Protein AF-A0ABD6XR19-F1 (afdb_monomer_lite)

Organism: Enterobacter agglomerans (NCBI:txid549)

Structure (mmCIF, N/CA/C/O backbone):
data_AF-A0ABD6XR19-F1
#
_entry.id   AF-A0ABD6XR19-F1
#
loop_
_atom_site.group_PDB
_atom_site.id
_atom_site.type_symbol
_atom_site.label_atom_id
_atom_site.label_alt_id
_atom_site.label_comp_id
_atom_site.label_asym_id
_atom_site.label_entity_id
_atom_site.label_seq_id
_atom_site.pdbx_PDB_ins_code
_atom_site.Cartn_x
_atom_site.Cartn_y
_atom_site.Cartn_z
_atom_site.occupancy
_atom_site.B_iso_or_equiv
_atom_site.auth_seq_id
_atom_site.auth_comp_id
_atom_site.auth_asym_id
_atom_site.auth_atom_id
_atom_site.pdbx_PDB_model_num
ATOM 1 N N . MET A 1 1 ? -11.964 12.995 29.531 1.00 40.75 1 MET A N 1
ATOM 2 C CA . MET A 1 1 ? -11.846 12.131 28.344 1.00 40.75 1 MET A CA 1
ATOM 3 C C . MET A 1 1 ? -11.067 12.947 27.327 1.00 40.75 1 MET A C 1
ATOM 5 O O . MET A 1 1 ? -11.531 14.016 26.955 1.00 40.75 1 MET A O 1
ATOM 9 N N . GLN A 1 2 ? -9.806 12.590 27.072 1.00 39.22 2 GLN A N 1
ATOM 10 C CA . GLN A 1 2 ? -8.982 13.268 26.066 1.00 39.22 2 GLN A CA 1
ATOM 11 C C . GLN A 1 2 ? -9.385 12.677 24.719 1.00 39.22 2 GLN A C 1
ATOM 13 O O . GLN A 1 2 ? -9.133 11.498 24.487 1.00 39.22 2 GLN A O 1
ATOM 18 N N . GLY A 1 3 ? -10.062 13.466 23.883 1.00 48.66 3 GLY A N 1
ATOM 19 C CA . GLY A 1 3 ? -10.405 13.041 22.530 1.00 48.66 3 GLY A CA 1
ATOM 20 C C . GLY A 1 3 ? -9.126 12.646 21.802 1.00 48.66 3 GLY A C 1
ATOM 21 O O . GLY A 1 3 ? -8.172 13.429 21.766 1.00 48.66 3 GLY A O 1
ATOM 22 N N . MET A 1 4 ? -9.079 11.420 21.278 1.00 54.91 4 MET A N 1
ATOM 23 C CA . MET A 1 4 ? -7.960 11.009 20.439 1.00 54.91 4 MET A CA 1
ATOM 24 C C . MET A 1 4 ? -7.913 11.957 19.242 1.00 54.91 4 MET A C 1
ATOM 26 O O . MET A 1 4 ? -8.922 12.179 18.571 1.00 54.91 4 MET A O 1
ATOM 30 N N . GLY A 1 5 ? -6.754 12.592 19.076 1.00 69.88 5 GLY A N 1
ATOM 31 C CA . GLY A 1 5 ? -6.567 13.732 18.190 1.00 69.88 5 GLY A CA 1
ATOM 32 C C . GLY A 1 5 ? -6.824 13.437 16.715 1.00 69.88 5 GLY A C 1
ATOM 33 O O . GLY A 1 5 ? -7.178 12.335 16.312 1.00 69.88 5 GLY A O 1
ATOM 34 N N . ASP A 1 6 ? -6.613 14.462 15.903 1.00 84.81 6 ASP A N 1
ATOM 35 C CA . ASP A 1 6 ? -6.764 14.417 14.453 1.00 84.81 6 ASP A CA 1
ATOM 36 C C . ASP A 1 6 ? -6.063 13.210 13.799 1.00 84.81 6 ASP A C 1
ATOM 38 O O . ASP A 1 6 ? -4.908 12.895 14.107 1.00 84.81 6 ASP A O 1
ATOM 42 N N . GLY A 1 7 ? -6.757 12.565 12.858 1.00 86.88 7 GLY A N 1
ATOM 43 C CA . GLY A 1 7 ? -6.276 11.406 12.111 1.00 86.88 7 GLY A CA 1
ATOM 44 C C . GLY A 1 7 ? -6.370 11.582 10.597 1.00 86.88 7 GLY A C 1
ATOM 45 O O . GLY A 1 7 ? -7.273 12.239 10.072 1.00 86.88 7 GLY A O 1
ATOM 46 N N . VAL A 1 8 ? -5.440 10.953 9.880 1.00 87.75 8 VAL A N 1
ATOM 47 C CA . VAL A 1 8 ? -5.412 10.899 8.413 1.00 87.75 8 VAL A CA 1
ATOM 48 C C . VAL A 1 8 ? -5.846 9.510 7.965 1.00 87.75 8 VAL A C 1
ATOM 50 O O . VAL A 1 8 ? -5.318 8.509 8.440 1.00 87.75 8 VAL A O 1
ATOM 53 N N . VAL A 1 9 ? -6.803 9.423 7.040 1.00 87.25 9 VAL A N 1
ATOM 54 C CA . VAL A 1 9 ? -7.227 8.124 6.489 1.00 87.25 9 VAL A CA 1
ATOM 55 C C . VAL A 1 9 ? -6.123 7.574 5.598 1.00 87.25 9 VAL A C 1
ATOM 57 O O . VAL A 1 9 ? -5.775 8.217 4.605 1.00 87.25 9 VAL A O 1
ATOM 60 N N . ILE A 1 10 ? -5.631 6.381 5.922 1.00 85.19 10 ILE A N 1
ATOM 61 C CA . ILE A 1 10 ? -4.590 5.690 5.160 1.00 85.19 10 ILE A CA 1
ATOM 62 C C . ILE A 1 10 ? -5.078 4.441 4.438 1.00 85.19 10 ILE A C 1
ATOM 64 O O . ILE A 1 10 ? -4.443 4.015 3.493 1.00 85.19 10 ILE A O 1
ATOM 68 N N . HIS A 1 11 ? -6.217 3.862 4.788 1.00 84.12 11 HIS A N 1
ATOM 69 C CA . HIS A 1 11 ? -6.773 2.752 4.013 1.00 84.12 11 HIS A CA 1
ATOM 70 C C . HIS A 1 11 ? -8.288 2.737 4.156 1.00 84.12 11 HIS A C 1
ATOM 72 O O . HIS A 1 11 ? -8.811 3.146 5.193 1.00 84.12 11 HIS A O 1
ATOM 78 N N . VAL A 1 12 ? -8.998 2.297 3.119 1.00 84.25 12 VAL A N 1
ATOM 79 C CA . VAL A 1 12 ? -10.457 2.158 3.147 1.00 84.25 12 VAL A CA 1
ATOM 80 C C . VAL A 1 12 ? -10.861 0.905 2.387 1.00 84.25 12 VAL A C 1
ATOM 82 O O . VAL A 1 12 ? -10.709 0.843 1.168 1.00 84.25 12 VAL A O 1
ATOM 85 N N . ARG A 1 13 ? -11.499 -0.025 3.094 1.00 82.06 13 ARG A N 1
ATOM 86 C CA . ARG A 1 13 ? -12.303 -1.095 2.514 1.00 82.06 13 ARG A CA 1
ATOM 87 C C . ARG A 1 13 ? -13.759 -0.638 2.530 1.00 82.06 13 ARG A C 1
ATOM 89 O O . ARG A 1 13 ? -14.403 -0.574 3.578 1.00 82.06 13 ARG A O 1
ATOM 96 N N . LYS A 1 14 ? -14.271 -0.212 1.372 1.00 78.50 14 LYS A N 1
ATOM 97 C CA . LYS A 1 14 ? -15.590 0.437 1.270 1.00 78.50 14 LYS A CA 1
ATOM 98 C C . LYS A 1 14 ? -16.694 -0.472 1.822 1.00 78.50 14 LYS A C 1
ATOM 100 O O . LYS A 1 14 ? -16.865 -1.586 1.345 1.00 78.50 14 LYS A O 1
ATOM 105 N N . GLY A 1 15 ? -17.468 0.051 2.774 1.00 78.38 15 GLY A N 1
ATOM 106 C CA . GLY A 1 15 ? -18.556 -0.689 3.421 1.00 78.38 15 GLY A CA 1
ATOM 107 C C . GLY A 1 15 ? -18.100 -1.654 4.518 1.00 78.38 15 GLY A C 1
ATOM 108 O O . GLY A 1 15 ? -18.933 -2.377 5.047 1.00 78.38 15 GLY A O 1
ATOM 109 N N . ASP A 1 16 ? -16.811 -1.663 4.870 1.00 84.06 16 ASP A N 1
ATOM 110 C CA . ASP A 1 16 ? -16.256 -2.599 5.844 1.00 84.06 16 ASP A CA 1
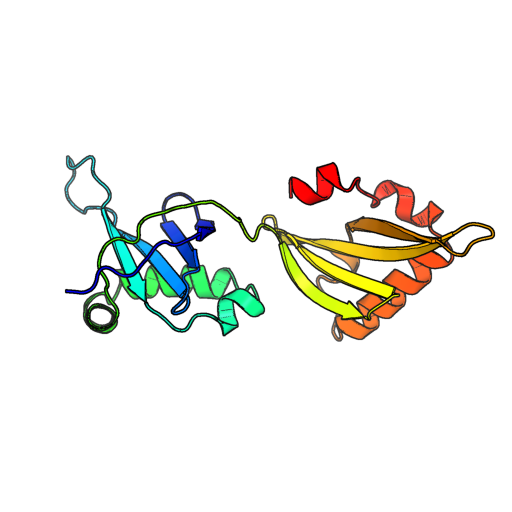ATOM 111 C C . ASP A 1 16 ? -15.465 -1.859 6.935 1.00 84.06 16 ASP A C 1
ATOM 113 O O . ASP A 1 16 ? -15.965 -1.697 8.047 1.00 84.06 16 ASP A O 1
ATOM 117 N N . TYR A 1 17 ? -14.280 -1.331 6.626 1.00 91.25 17 TYR A N 1
ATOM 118 C CA . TYR A 1 17 ? -13.474 -0.579 7.589 1.00 91.25 17 TYR A CA 1
ATOM 119 C C . TYR A 1 17 ? -12.613 0.503 6.935 1.00 91.25 17 TYR A C 1
ATOM 121 O O . TYR A 1 17 ? -12.416 0.549 5.719 1.00 91.25 17 TYR A O 1
ATOM 129 N N . ALA A 1 18 ? -12.076 1.390 7.766 1.00 90.25 18 ALA A N 1
ATOM 130 C CA . ALA A 1 18 ? -11.047 2.344 7.382 1.00 90.25 18 ALA A CA 1
ATOM 131 C C . ALA A 1 18 ? -9.910 2.342 8.402 1.00 90.25 18 ALA A C 1
ATOM 133 O O . ALA A 1 18 ? -10.158 2.212 9.598 1.00 90.25 18 ALA A O 1
ATOM 134 N N . ILE A 1 19 ? -8.678 2.533 7.939 1.00 91.56 19 ILE A N 1
ATOM 135 C CA . ILE A 1 19 ? -7.517 2.727 8.806 1.00 91.56 19 ILE A CA 1
ATOM 136 C C . ILE A 1 19 ? -7.165 4.206 8.851 1.00 91.56 19 ILE A C 1
ATOM 138 O O . ILE A 1 19 ? -7.072 4.879 7.820 1.00 91.56 19 ILE A O 1
ATOM 142 N N . LEU A 1 20 ? -6.961 4.694 10.065 1.00 91.81 20 LEU A N 1
ATOM 143 C CA . LEU A 1 20 ? -6.591 6.057 10.396 1.00 91.81 20 LEU A CA 1
ATOM 144 C C . LEU A 1 20 ? -5.219 6.038 11.057 1.00 91.81 20 LEU A C 1
ATOM 146 O O . LEU A 1 20 ? -4.982 5.290 12.003 1.00 91.81 20 LEU A O 1
ATOM 150 N N . GLU A 1 21 ? -4.328 6.885 10.577 1.00 89.12 21 GLU A N 1
ATOM 151 C CA . GLU A 1 21 ? -3.053 7.155 11.223 1.00 89.12 21 GLU A CA 1
ATOM 152 C C . GLU A 1 21 ? -3.184 8.413 12.077 1.00 89.12 21 GLU A C 1
ATOM 154 O O . GLU A 1 21 ? -3.643 9.459 11.610 1.00 89.12 21 GLU A O 1
ATOM 159 N N . THR A 1 22 ? -2.782 8.304 13.337 1.00 89.75 22 THR A N 1
ATOM 160 C CA . THR A 1 22 ? -2.754 9.401 14.305 1.00 89.75 22 THR A CA 1
ATOM 161 C C . THR A 1 22 ? -1.344 9.558 14.864 1.00 89.75 22 THR A C 1
ATOM 163 O O . THR A 1 22 ? -0.486 8.694 14.690 1.00 89.75 22 THR A O 1
ATOM 166 N N . LYS A 1 23 ? -1.102 10.636 15.616 1.00 85.88 23 LYS A N 1
ATOM 167 C CA . LYS A 1 23 ? 0.178 10.837 16.320 1.00 85.88 23 LYS A CA 1
ATOM 168 C C . LYS A 1 23 ? 0.484 9.747 17.352 1.00 85.88 23 LYS A C 1
ATOM 170 O O . LYS A 1 23 ? 1.639 9.571 17.715 1.00 85.88 23 LYS A O 1
ATOM 175 N N . GLU A 1 24 ? -0.537 9.042 17.835 1.00 86.00 24 GLU A N 1
ATOM 176 C CA . GLU A 1 24 ? -0.405 8.027 18.882 1.00 86.00 24 GLU A CA 1
ATOM 177 C C . GLU A 1 24 ? -0.453 6.587 18.352 1.00 86.00 24 GLU A C 1
ATOM 179 O O . GLU A 1 24 ? -0.541 5.648 19.147 1.00 86.00 24 GLU A O 1
ATOM 184 N N . GLY A 1 25 ? -0.446 6.411 17.028 1.00 88.81 25 GLY A N 1
ATOM 185 C CA . GLY A 1 25 ? -0.533 5.113 16.365 1.00 88.81 25 GLY A CA 1
ATOM 186 C C . GLY A 1 25 ? -1.737 4.998 15.436 1.00 88.81 25 GLY A C 1
ATOM 187 O O . GLY A 1 25 ? -2.282 5.998 14.960 1.00 88.81 25 GLY A O 1
ATOM 188 N N . TYR A 1 26 ? -2.142 3.759 15.173 1.00 91.62 26 TYR A N 1
ATOM 189 C CA . TYR A 1 26 ? -3.174 3.440 14.195 1.00 91.62 26 TYR A CA 1
ATOM 190 C C . TYR A 1 26 ? -4.520 3.150 14.850 1.00 91.62 26 TYR A C 1
ATOM 192 O O . TYR A 1 26 ? -4.607 2.611 15.956 1.00 91.62 26 TYR A O 1
ATOM 200 N N . ILE A 1 27 ? -5.578 3.518 14.138 1.00 94.00 27 ILE A N 1
ATOM 201 C CA . ILE A 1 27 ? -6.957 3.266 14.530 1.00 94.00 27 ILE A CA 1
ATOM 202 C C . ILE A 1 27 ? -7.662 2.572 13.373 1.00 94.00 27 ILE A C 1
ATOM 204 O O . ILE A 1 27 ? -7.637 3.063 12.244 1.00 94.00 27 ILE A O 1
ATOM 208 N N . ILE A 1 28 ? -8.318 1.451 13.660 1.00 94.25 28 ILE A N 1
ATOM 209 C CA . ILE A 1 28 ? -9.239 0.801 12.729 1.00 94.25 28 ILE A CA 1
ATOM 210 C C . ILE A 1 28 ? -10.667 1.242 13.055 1.00 94.25 28 ILE A C 1
ATOM 212 O O . ILE A 1 28 ? -11.141 1.125 14.182 1.00 94.25 28 ILE A O 1
ATOM 216 N N . SER A 1 29 ? -11.345 1.801 12.061 1.00 93.12 29 SER A N 1
ATOM 217 C CA . SER A 1 29 ? -12.752 2.184 12.102 1.00 93.12 29 SER A CA 1
ATOM 218 C C . SER A 1 29 ? -13.563 1.093 11.420 1.00 93.12 29 SER A C 1
ATOM 220 O O . SER A 1 29 ? -13.591 1.055 10.193 1.00 93.12 29 SER A O 1
ATOM 222 N N . VAL A 1 30 ? -14.229 0.2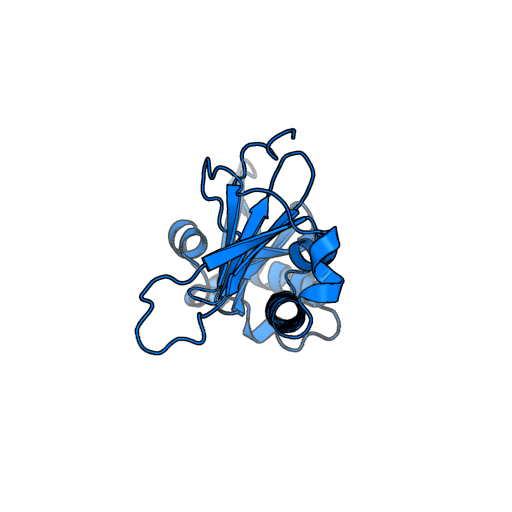31 12.184 1.00 93.38 30 VAL A N 1
ATOM 223 C CA . VAL A 1 30 ? -15.011 -0.903 11.668 1.00 93.38 30 VAL A CA 1
ATOM 224 C C . VAL A 1 30 ? -16.483 -0.523 11.571 1.00 93.38 30 VAL A C 1
ATOM 226 O O . VAL A 1 30 ? -17.072 -0.019 12.527 1.00 93.38 30 VAL A O 1
ATOM 229 N N . LEU A 1 31 ? -17.088 -0.771 10.413 1.00 90.25 31 LEU A N 1
ATOM 230 C CA . LEU A 1 31 ? -18.516 -0.614 10.183 1.00 90.25 31 LEU A CA 1
ATOM 231 C C . LEU A 1 31 ? -19.268 -1.808 10.772 1.00 90.25 31 LEU A C 1
ATOM 233 O O . LEU A 1 31 ? -19.038 -2.950 10.371 1.00 90.25 31 LEU A O 1
ATOM 237 N N . PHE A 1 32 ? -20.182 -1.548 11.702 1.00 86.00 32 PHE A N 1
ATOM 238 C CA . PHE A 1 32 ? -21.118 -2.544 12.207 1.00 86.00 32 PHE A CA 1
ATOM 239 C C . PHE A 1 32 ? -22.446 -2.378 11.474 1.00 86.00 32 PHE A C 1
ATOM 241 O O . PHE A 1 32 ? -23.137 -1.370 11.645 1.00 86.00 32 PHE A O 1
ATOM 248 N N . THR A 1 33 ? -22.800 -3.374 10.662 1.00 73.00 33 THR A N 1
ATOM 249 C CA . THR A 1 33 ? -24.106 -3.438 10.003 1.00 73.00 33 THR A CA 1
ATOM 250 C C . THR A 1 33 ? -25.180 -3.645 11.059 1.00 73.00 33 THR A C 1
ATOM 252 O O . THR A 1 33 ? -25.115 -4.597 11.844 1.00 73.00 33 THR A O 1
ATOM 255 N N . ASN A 1 34 ? -26.167 -2.758 11.104 1.00 64.00 34 ASN A N 1
ATOM 256 C CA . ASN A 1 34 ? -27.240 -2.878 12.077 1.00 64.00 34 ASN A CA 1
ATOM 257 C C . ASN A 1 34 ? -28.169 -4.055 11.715 1.00 64.00 34 ASN A C 1
ATOM 259 O O . ASN A 1 34 ? -28.614 -4.176 10.577 1.00 64.00 34 ASN A O 1
ATOM 263 N N . ALA A 1 35 ? -28.495 -4.913 12.685 1.00 54.38 35 ALA A N 1
ATOM 264 C CA . ALA A 1 35 ? -29.348 -6.089 12.478 1.00 54.38 35 ALA A CA 1
ATOM 265 C C . ALA A 1 35 ? -30.844 -5.749 12.282 1.00 54.38 35 ALA A C 1
ATOM 267 O O . ALA A 1 35 ? -31.645 -6.621 11.938 1.00 54.38 35 ALA A O 1
ATOM 268 N N . TYR A 1 36 ? -31.257 -4.497 12.507 1.00 53.91 36 TYR A N 1
ATOM 269 C CA . TYR A 1 36 ? -32.657 -4.087 12.389 1.00 53.91 36 TYR A CA 1
ATOM 270 C C . TYR A 1 36 ? -33.035 -3.716 10.950 1.00 53.91 36 TYR A C 1
ATOM 272 O O . TYR A 1 36 ? -32.524 -2.745 10.396 1.00 53.91 36 TYR A O 1
ATOM 280 N N . ARG A 1 37 ? -34.031 -4.432 10.402 1.00 47.06 37 ARG A N 1
ATOM 281 C CA . ARG A 1 37 ? -34.562 -4.326 9.022 1.00 47.06 37 ARG A CA 1
ATOM 282 C C . ARG A 1 37 ? -34.862 -2.908 8.495 1.00 47.06 37 ARG A C 1
ATOM 284 O O . ARG A 1 37 ? -34.939 -2.763 7.284 1.00 47.06 37 ARG A O 1
ATOM 291 N N . ASN A 1 38 ? -35.021 -1.895 9.356 1.00 45.62 38 ASN A N 1
ATOM 292 C CA . ASN A 1 38 ? -35.414 -0.524 8.982 1.00 45.62 38 ASN A CA 1
ATOM 293 C C . ASN A 1 38 ? -34.490 0.580 9.545 1.00 45.62 38 ASN A C 1
ATOM 295 O O . ASN A 1 38 ? -34.884 1.746 9.584 1.00 45.62 38 ASN A O 1
ATOM 299 N N . SER A 1 39 ? -33.286 0.255 10.025 1.00 46.97 39 SER A N 1
ATOM 300 C CA . SER A 1 39 ? -32.329 1.277 10.471 1.00 46.97 39 SER A CA 1
ATOM 301 C C . SER A 1 39 ? -31.331 1.581 9.353 1.00 46.97 39 SER A C 1
ATOM 303 O O . SER A 1 39 ? -30.462 0.772 9.058 1.00 46.97 39 SER A O 1
ATOM 305 N N . HIS A 1 40 ? -31.455 2.755 8.732 1.00 50.12 40 HIS A N 1
ATOM 306 C CA . HIS A 1 40 ? -30.592 3.223 7.636 1.00 50.12 40 HIS A CA 1
ATOM 307 C C . HIS A 1 40 ? -29.194 3.703 8.077 1.00 50.12 40 HIS A C 1
ATOM 309 O O . HIS A 1 40 ? -28.501 4.353 7.296 1.00 50.12 40 HIS A O 1
ATOM 315 N N . PHE A 1 41 ? -28.782 3.440 9.319 1.00 54.19 41 PHE A N 1
ATOM 316 C CA . PHE A 1 41 ? -27.551 3.999 9.872 1.00 54.19 41 PHE A CA 1
ATOM 317 C C . PHE A 1 41 ? -26.594 2.888 10.281 1.00 54.19 41 PHE A C 1
ATOM 319 O O . PHE A 1 41 ? -26.694 2.330 11.374 1.00 54.19 41 PHE A O 1
ATOM 326 N N . ASP A 1 42 ? -25.650 2.592 9.393 1.00 65.62 42 ASP A N 1
ATOM 327 C CA . ASP A 1 42 ? -24.453 1.853 9.765 1.00 65.62 42 ASP A CA 1
ATOM 328 C C . ASP A 1 42 ? -23.636 2.691 10.758 1.00 65.62 42 ASP A C 1
ATOM 330 O O . ASP A 1 42 ? -23.439 3.896 10.565 1.00 65.62 42 ASP A O 1
ATOM 334 N N . VAL A 1 43 ? -23.162 2.063 11.836 1.00 76.81 43 VAL A N 1
ATOM 335 C CA . VAL A 1 43 ? -22.372 2.749 12.865 1.00 76.81 43 VAL A CA 1
ATOM 336 C C . VAL A 1 43 ? -20.935 2.270 12.780 1.00 76.81 43 VAL A C 1
ATOM 338 O O . VAL A 1 43 ? -20.644 1.086 12.947 1.00 76.81 43 VAL A O 1
ATOM 341 N N . SER A 1 44 ? -20.023 3.203 12.524 1.00 85.56 44 SER A N 1
ATOM 342 C CA . SER A 1 44 ? -18.592 2.937 12.627 1.00 85.56 44 SER A CA 1
ATOM 343 C C . SER A 1 44 ? -18.132 3.063 14.072 1.00 85.56 44 SER A C 1
ATOM 345 O O . SER A 1 44 ? -18.405 4.071 14.727 1.00 85.56 44 SER A O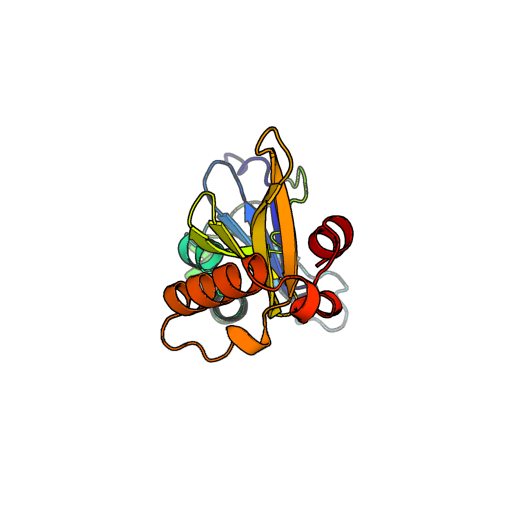 1
ATOM 347 N N . ARG A 1 45 ? -17.410 2.050 14.546 1.00 91.44 45 ARG A N 1
ATOM 348 C CA . ARG A 1 45 ? -16.725 2.041 15.843 1.00 91.44 45 ARG A CA 1
ATOM 349 C C . ARG A 1 45 ? -15.220 2.071 15.626 1.00 91.44 45 ARG A C 1
ATOM 351 O O . ARG A 1 45 ? -14.734 1.516 14.644 1.00 91.44 45 ARG A O 1
ATOM 358 N N . TYR A 1 46 ? -14.498 2.734 16.521 1.00 93.50 46 TYR A N 1
ATOM 359 C CA . TYR A 1 46 ? -13.080 3.050 16.357 1.00 93.50 46 TYR A CA 1
ATOM 360 C C . TYR A 1 46 ? -12.272 2.302 17.407 1.00 93.50 46 TYR A C 1
ATOM 362 O O . TYR A 1 46 ? -12.603 2.373 18.584 1.00 93.50 46 TYR A O 1
ATOM 370 N N . PHE A 1 47 ? -11.208 1.616 16.998 1.00 94.25 47 PHE A N 1
ATOM 371 C CA . PHE A 1 47 ? -10.374 0.816 17.894 1.00 94.25 47 PHE A CA 1
ATOM 372 C C . PHE A 1 47 ? -8.904 1.187 17.722 1.00 94.25 47 PHE A C 1
ATOM 374 O O . PHE A 1 47 ? -8.384 1.157 16.605 1.00 94.25 47 PHE A O 1
ATOM 381 N N . LYS A 1 48 ? -8.227 1.523 18.825 1.00 94.69 48 LYS A N 1
ATOM 382 C CA . LYS A 1 48 ? -6.779 1.756 18.853 1.00 94.69 48 LYS A CA 1
ATOM 383 C C . LYS A 1 48 ? -6.069 0.418 19.036 1.00 94.69 48 LYS A C 1
ATOM 385 O O . LYS A 1 48 ? -6.046 -0.132 20.135 1.00 94.69 48 LYS A O 1
ATOM 390 N N . LEU A 1 49 ? -5.486 -0.089 17.958 1.00 93.06 49 LEU A N 1
ATOM 391 C CA . LEU A 1 49 ? -4.784 -1.368 17.930 1.00 93.06 49 LEU A CA 1
ATOM 392 C C . LEU A 1 49 ? -3.375 -1.170 17.378 1.00 93.06 49 LEU A C 1
ATOM 394 O O . LEU A 1 49 ? -3.153 -0.336 16.498 1.00 93.06 49 LEU A O 1
ATOM 398 N N . ASP A 1 50 ? -2.424 -1.961 17.871 1.00 91.50 50 ASP A N 1
ATOM 399 C CA . ASP A 1 50 ? -1.111 -2.035 17.240 1.00 91.50 50 ASP A CA 1
ATOM 400 C C . ASP A 1 50 ? -1.191 -2.912 15.989 1.00 91.50 50 ASP A C 1
ATOM 402 O O . ASP A 1 50 ? -0.994 -4.123 16.023 1.00 91.50 50 ASP A O 1
ATOM 406 N N . ILE A 1 51 ? -1.537 -2.269 14.879 1.00 90.19 51 ILE A N 1
ATOM 407 C CA . ILE A 1 51 ? -1.577 -2.862 13.539 1.00 90.19 51 ILE A CA 1
ATOM 408 C C . ILE A 1 51 ? -0.422 -2.356 12.674 1.00 90.19 51 ILE A C 1
ATOM 410 O O . ILE A 1 51 ? -0.457 -2.480 11.454 1.00 90.19 51 ILE A O 1
ATOM 414 N N . SER A 1 52 ? 0.610 -1.768 13.289 1.00 84.88 52 SER A N 1
ATOM 415 C CA . SER A 1 52 ? 1.751 -1.194 12.569 1.00 84.88 52 SER A CA 1
ATOM 416 C C . SER A 1 52 ? 2.433 -2.227 11.667 1.00 84.88 52 SER A C 1
ATOM 418 O O . SER A 1 52 ? 2.722 -1.920 10.512 1.00 84.88 52 SER A O 1
ATOM 420 N N . GLY A 1 53 ? 2.594 -3.464 12.149 1.00 78.94 53 GLY A N 1
ATOM 421 C CA . GLY A 1 53 ? 3.121 -4.584 11.370 1.00 78.94 53 GLY A CA 1
ATOM 422 C C . GLY A 1 53 ? 2.248 -4.956 10.168 1.00 78.94 53 GLY A C 1
ATOM 423 O O . GLY A 1 53 ? 2.783 -5.170 9.084 1.00 78.94 53 GLY A O 1
ATOM 424 N N . LEU A 1 54 ? 0.917 -4.959 10.313 1.00 82.62 54 LEU A N 1
ATOM 425 C CA . LEU A 1 54 ? -0.021 -5.248 9.214 1.00 82.62 54 LEU A CA 1
ATOM 426 C C . LEU A 1 54 ? -0.002 -4.146 8.152 1.00 82.62 54 LEU A C 1
ATOM 428 O O . LEU A 1 54 ? -0.008 -4.415 6.957 1.00 82.62 54 LEU A O 1
ATOM 432 N N . ILE A 1 55 ? 0.096 -2.889 8.585 1.00 80.12 55 ILE A N 1
ATOM 433 C CA . ILE A 1 55 ? 0.193 -1.738 7.685 1.00 80.12 55 ILE A CA 1
ATOM 434 C C . ILE A 1 55 ? 1.538 -1.720 6.947 1.00 80.12 55 ILE A C 1
ATOM 436 O O . ILE A 1 55 ? 1.574 -1.430 5.755 1.00 80.12 55 ILE A O 1
ATOM 440 N N . GLN A 1 56 ? 2.642 -2.049 7.625 1.00 75.62 56 GLN A N 1
ATOM 441 C CA . GLN A 1 56 ? 3.985 -2.087 7.028 1.00 75.62 56 GLN A CA 1
ATOM 442 C C . GLN A 1 56 ? 4.221 -3.299 6.123 1.00 75.62 56 GLN A C 1
ATOM 444 O O . GLN A 1 56 ? 4.985 -3.189 5.169 1.00 75.62 56 GLN A O 1
ATOM 449 N N . SER A 1 57 ? 3.582 -4.435 6.411 1.00 69.31 57 SER A N 1
ATOM 450 C CA . SER A 1 57 ? 3.576 -5.620 5.539 1.00 69.31 57 SER A CA 1
ATOM 451 C C . SER A 1 57 ? 2.519 -5.543 4.435 1.00 69.31 57 SER A C 1
ATOM 453 O O . SER A 1 57 ? 2.572 -6.337 3.500 1.00 69.31 57 SER A O 1
ATOM 455 N N . GLY A 1 58 ? 1.575 -4.596 4.554 1.00 65.38 58 GLY A N 1
ATOM 456 C CA . GLY A 1 58 ? 0.357 -4.446 3.750 1.00 65.38 58 GLY A CA 1
ATOM 457 C C . GLY A 1 58 ? -0.361 -5.761 3.509 1.00 65.38 58 GLY A C 1
ATOM 458 O O . GLY A 1 58 ? -0.818 -6.056 2.403 1.00 65.38 58 GLY A O 1
ATOM 459 N N . ASP A 1 59 ? -0.449 -6.532 4.584 1.00 74.06 59 ASP A N 1
ATOM 460 C CA . ASP A 1 59 ? -1.298 -7.699 4.686 1.00 74.06 59 ASP A CA 1
ATOM 461 C C . ASP A 1 59 ? -2.752 -7.234 4.848 1.00 74.06 59 ASP A C 1
ATOM 463 O O . ASP A 1 59 ? -3.300 -7.113 5.948 1.00 74.06 59 ASP A O 1
ATOM 467 N N . PHE A 1 60 ? -3.355 -6.857 3.719 1.00 76.44 60 PHE A N 1
ATOM 468 C CA . PHE A 1 60 ? -4.742 -6.405 3.680 1.00 76.44 60 PHE A CA 1
ATOM 469 C C . PHE A 1 60 ? -5.728 -7.547 3.964 1.00 76.44 60 PHE A C 1
ATOM 471 O O . PHE A 1 60 ? -6.822 -7.272 4.446 1.00 76.44 60 PHE A O 1
ATOM 478 N N . GLU A 1 61 ? -5.342 -8.807 3.731 1.00 79.75 61 GLU A N 1
ATOM 479 C CA . GLU A 1 61 ? -6.159 -9.972 4.096 1.00 79.75 61 GLU A CA 1
ATOM 480 C C . GLU A 1 61 ? -6.254 -10.101 5.618 1.00 79.75 61 GLU A C 1
ATOM 482 O O . GLU A 1 61 ? -7.357 -10.198 6.150 1.00 79.75 61 GLU A O 1
ATOM 487 N N . ALA A 1 62 ? -5.140 -9.963 6.342 1.00 83.19 62 ALA A N 1
ATOM 488 C CA . ALA A 1 62 ? -5.158 -9.943 7.804 1.00 83.19 62 ALA A CA 1
ATOM 489 C C . ALA A 1 62 ? -5.942 -8.748 8.381 1.00 83.19 62 ALA A C 1
ATOM 491 O O . ALA A 1 62 ? -6.534 -8.851 9.455 1.00 83.19 62 ALA A O 1
ATOM 492 N N . LEU A 1 63 ? -5.977 -7.602 7.687 1.00 87.25 63 LEU A N 1
ATOM 493 C CA . LEU A 1 63 ? -6.831 -6.471 8.078 1.00 87.25 63 LEU A CA 1
ATOM 494 C C . LEU A 1 63 ? -8.321 -6.756 7.838 1.00 87.25 63 LEU A C 1
ATOM 496 O O . LEU A 1 63 ? -9.151 -6.350 8.657 1.00 87.25 63 LEU A O 1
ATOM 500 N N . ASP A 1 64 ? -8.656 -7.463 6.755 1.00 87.38 64 ASP A N 1
ATOM 501 C CA . ASP A 1 64 ? -10.012 -7.942 6.487 1.00 87.38 64 ASP A CA 1
ATOM 502 C C . ASP A 1 64 ? -10.438 -8.961 7.565 1.00 87.38 64 ASP A C 1
ATOM 504 O O . ASP A 1 64 ? -11.515 -8.827 8.145 1.00 87.38 64 ASP A O 1
ATOM 508 N N . GLU A 1 65 ? -9.581 -9.923 7.919 1.00 91.50 65 GLU A N 1
ATOM 509 C CA . GLU A 1 65 ? -9.835 -10.876 9.011 1.00 91.50 65 GLU A CA 1
ATOM 510 C C . GLU A 1 65 ? -10.010 -10.171 10.360 1.00 91.50 65 GLU A C 1
ATOM 512 O O . GLU A 1 65 ? -10.978 -10.436 11.077 1.00 91.50 65 GLU A O 1
ATOM 517 N N . LEU A 1 66 ? -9.143 -9.203 10.676 1.00 93.62 66 LEU A N 1
ATOM 518 C CA . LEU A 1 66 ? -9.236 -8.407 11.898 1.00 93.62 66 LEU A CA 1
ATOM 519 C C . LEU A 1 66 ? -10.569 -7.652 11.985 1.00 93.62 66 LEU A C 1
ATOM 521 O O . LEU A 1 66 ? -11.166 -7.579 13.062 1.00 93.62 66 LEU A O 1
ATOM 525 N N . SER A 1 67 ? -11.060 -7.091 10.876 1.00 93.12 67 SER A N 1
ATOM 526 C CA . SER A 1 67 ? -12.354 -6.400 10.871 1.00 93.12 67 SER A CA 1
ATOM 527 C C . SER A 1 67 ? -13.506 -7.366 11.171 1.00 93.12 67 SER A C 1
ATOM 529 O O . SER A 1 67 ? -14.418 -7.020 11.930 1.00 93.12 67 SER A O 1
ATOM 531 N N . GLN A 1 68 ? -13.451 -8.593 10.641 1.00 92.38 68 GLN A N 1
ATOM 532 C CA . GLN A 1 68 ? -14.441 -9.634 10.920 1.00 92.38 68 GLN A CA 1
ATOM 533 C C . GLN A 1 68 ? -14.353 -10.140 12.360 1.00 92.38 68 GLN A C 1
ATOM 535 O O . GLN A 1 68 ? -15.388 -10.325 13.003 1.00 92.38 68 GLN A O 1
ATOM 540 N N . ASP A 1 69 ? -13.149 -10.300 12.900 1.00 94.12 69 ASP A N 1
ATOM 541 C CA . ASP A 1 69 ? -12.937 -10.701 14.290 1.00 94.12 69 ASP A CA 1
ATOM 542 C C . ASP A 1 69 ? -13.484 -9.667 15.270 1.00 94.12 69 ASP A C 1
ATOM 544 O O . ASP A 1 69 ? -14.196 -10.029 16.209 1.00 94.12 69 ASP A O 1
ATOM 548 N N . ILE A 1 70 ? -13.257 -8.377 15.006 1.00 93.69 70 ILE A N 1
ATOM 549 C CA . ILE A 1 70 ? -13.827 -7.279 15.796 1.00 93.69 70 ILE A CA 1
ATOM 550 C C . ILE A 1 70 ? -15.361 -7.321 15.780 1.00 93.69 70 ILE A C 1
ATOM 552 O O . ILE A 1 70 ? -15.997 -7.048 16.799 1.00 93.69 70 ILE A O 1
ATOM 556 N N . ARG A 1 71 ? -15.984 -7.669 14.646 1.00 90.12 71 ARG A N 1
ATOM 557 C CA . ARG A 1 71 ? -17.447 -7.824 14.573 1.00 90.12 71 ARG A CA 1
ATOM 558 C C . ARG A 1 71 ? -17.940 -9.046 15.330 1.00 90.12 71 ARG A C 1
ATOM 560 O O . ARG A 1 71 ? -18.953 -8.963 16.022 1.00 90.12 71 ARG A O 1
ATOM 567 N N . ARG A 1 72 ? -17.256 -10.177 15.157 1.00 91.19 72 ARG A N 1
ATOM 568 C CA . ARG A 1 72 ? -17.644 -11.475 15.712 1.00 91.19 72 ARG A CA 1
ATOM 569 C C . ARG A 1 72 ? -17.500 -11.506 17.229 1.00 91.19 72 ARG A C 1
ATOM 571 O O . ARG A 1 72 ? -18.380 -12.038 17.898 1.00 91.19 72 ARG A O 1
ATOM 578 N N . ASP A 1 73 ? -16.422 -10.932 17.755 1.00 91.38 73 ASP A N 1
ATOM 579 C CA . ASP A 1 73 ? -16.099 -10.928 19.182 1.00 91.38 73 ASP A CA 1
ATOM 580 C C . ASP A 1 73 ? -15.839 -9.513 19.715 1.00 91.38 73 ASP A C 1
ATOM 582 O O . ASP A 1 73 ? -14.823 -9.208 20.338 1.00 91.38 73 ASP A O 1
ATOM 586 N N . TYR A 1 74 ? -16.798 -8.617 19.484 1.00 89.31 74 TYR A N 1
ATOM 587 C CA . TYR A 1 74 ? -16.716 -7.222 19.921 1.00 89.31 74 TYR A CA 1
ATOM 588 C C . TYR A 1 74 ? -16.370 -7.060 21.416 1.00 89.31 74 TYR A C 1
ATOM 590 O O . TYR A 1 74 ? -15.653 -6.128 21.786 1.00 89.31 74 TYR A O 1
ATOM 598 N N . ALA A 1 75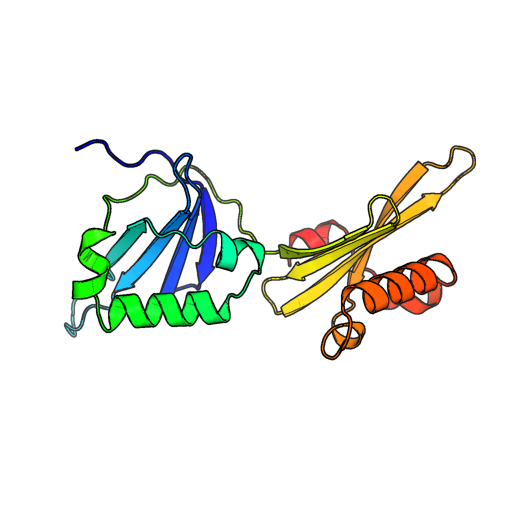 ? -16.836 -7.970 22.279 1.00 90.62 75 ALA A N 1
ATOM 599 C CA . ALA A 1 75 ? -16.592 -7.906 23.720 1.00 90.62 75 ALA A CA 1
ATOM 600 C C . ALA A 1 75 ? -15.091 -7.936 24.061 1.00 90.62 75 ALA A C 1
ATOM 602 O O . ALA A 1 75 ? -14.635 -7.152 24.897 1.00 90.62 75 ALA A O 1
ATOM 603 N N . SER A 1 76 ? -14.309 -8.766 23.368 1.00 92.00 76 SER A N 1
ATOM 604 C CA . SER A 1 76 ? -12.853 -8.848 23.549 1.00 92.00 76 SER A CA 1
ATOM 605 C C . SER A 1 76 ? -12.117 -7.589 23.080 1.00 92.00 76 SER A C 1
ATOM 607 O O . SER A 1 76 ? -11.049 -7.258 23.606 1.00 92.00 76 SER A O 1
ATOM 609 N N . PHE A 1 77 ? -12.696 -6.852 22.126 1.00 92.00 77 PHE A N 1
ATOM 610 C CA . PHE A 1 77 ? -12.100 -5.641 21.561 1.00 92.00 77 PHE A CA 1
ATOM 611 C C . PHE A 1 77 ? -12.558 -4.342 22.229 1.00 92.00 77 PHE A C 1
ATOM 613 O O . PHE A 1 77 ? -11.930 -3.304 22.024 1.00 92.00 77 PHE A O 1
ATOM 620 N N . GLN A 1 78 ? -13.587 -4.382 23.077 1.00 90.19 78 GLN A N 1
ATOM 621 C CA . GLN A 1 78 ? -14.162 -3.193 23.715 1.00 90.19 78 GLN A CA 1
ATOM 622 C C . GLN A 1 78 ? -13.130 -2.374 24.510 1.00 90.19 78 GLN A C 1
ATOM 624 O O . GLN A 1 78 ? -13.198 -1.150 24.538 1.00 90.19 78 GLN A O 1
ATOM 629 N N . ARG A 1 79 ? -12.124 -3.028 25.107 1.00 92.69 79 ARG A N 1
ATOM 630 C CA . ARG A 1 79 ? -11.035 -2.345 25.835 1.00 92.69 79 ARG A CA 1
ATOM 631 C C . ARG A 1 79 ? -10.132 -1.475 24.952 1.00 92.69 79 ARG A C 1
ATOM 633 O O . ARG A 1 79 ? -9.390 -0.654 25.480 1.00 92.69 79 ARG A O 1
ATOM 640 N N . TYR A 1 80 ? -10.158 -1.696 23.641 1.00 92.62 80 TYR A N 1
ATOM 641 C CA . TYR A 1 80 ? -9.407 -0.930 22.646 1.00 92.62 80 TYR A CA 1
ATOM 642 C C . TYR A 1 80 ? -10.274 0.117 21.946 1.00 92.62 80 TYR A C 1
ATOM 644 O O . TYR A 1 80 ? -9.753 0.893 21.144 1.00 92.62 80 TYR A O 1
ATOM 652 N N . GLU A 1 81 ? -11.585 0.123 22.205 1.00 92.56 81 GLU A N 1
ATOM 653 C CA . GLU A 1 81 ? -12.498 1.089 21.610 1.00 92.56 81 GLU A CA 1
ATOM 654 C C . GLU A 1 81 ? -12.146 2.503 22.080 1.00 92.56 81 GLU A C 1
ATOM 656 O O . GLU A 1 81 ? -11.795 2.741 23.238 1.00 92.56 81 GLU A O 1
ATOM 661 N N . THR A 1 82 ? -12.227 3.448 21.156 1.00 89.69 82 THR A N 1
ATOM 662 C CA . THR A 1 82 ? -11.954 4.856 21.395 1.00 89.69 82 THR A CA 1
ATOM 663 C C . THR A 1 82 ? -13.070 5.731 20.842 1.00 89.69 82 THR A C 1
ATOM 665 O O . THR A 1 82 ? -13.915 5.298 20.054 1.00 89.69 82 THR A O 1
ATOM 668 N N . GLU A 1 83 ? -13.074 6.988 21.274 1.00 88.25 83 GLU A N 1
ATOM 669 C CA . GLU A 1 83 ? -13.938 8.010 20.712 1.00 88.25 83 GLU A CA 1
ATOM 670 C C . GLU A 1 83 ? -13.663 8.205 19.218 1.00 88.25 83 GLU A C 1
ATOM 672 O O . GLU A 1 83 ? -12.584 7.922 18.688 1.00 88.25 83 GLU A O 1
ATOM 677 N N . LYS A 1 84 ? -14.674 8.723 18.523 1.00 86.19 84 LYS A N 1
ATOM 678 C CA . LYS A 1 84 ? -14.571 9.029 17.103 1.00 86.19 84 LYS A CA 1
ATOM 679 C C . LYS A 1 84 ? -13.409 9.989 16.846 1.00 86.19 84 LYS A C 1
ATOM 681 O O . LYS A 1 84 ? -13.379 11.104 17.357 1.00 86.19 84 LYS A O 1
ATOM 686 N N . VAL A 1 85 ? -12.515 9.565 15.965 1.00 85.81 85 VAL A N 1
ATOM 687 C CA . VAL A 1 85 ? -11.368 10.354 15.514 1.00 85.81 85 VAL A CA 1
ATOM 688 C C . VAL A 1 85 ? -11.827 11.411 14.516 1.00 85.81 85 VAL A C 1
ATOM 690 O O . VAL A 1 85 ? -12.578 11.111 13.580 1.00 85.81 85 VAL A O 1
ATOM 693 N N . ASN A 1 86 ? -11.350 12.643 14.685 1.00 86.44 86 ASN A N 1
ATOM 694 C CA . ASN A 1 86 ? -11.579 13.698 13.708 1.00 86.44 86 ASN A CA 1
ATOM 695 C C . ASN A 1 86 ? -10.689 13.481 12.476 1.00 86.44 86 ASN A C 1
ATOM 697 O O . ASN A 1 86 ? -9.470 13.378 12.592 1.00 86.44 86 ASN A O 1
ATOM 701 N N . VAL A 1 87 ? -11.290 13.402 11.289 1.00 86.75 87 VAL A N 1
ATOM 702 C CA . VAL A 1 87 ? -10.547 13.155 10.047 1.00 86.75 87 VAL A CA 1
ATOM 703 C C . VAL A 1 87 ? -10.097 14.482 9.452 1.00 86.75 87 VAL A C 1
ATOM 705 O O . VAL A 1 87 ? -10.922 15.246 8.957 1.00 86.75 87 VAL A O 1
ATOM 708 N N . THR A 1 88 ? -8.791 14.739 9.452 1.00 85.81 88 THR A N 1
ATOM 709 C CA . THR A 1 88 ? -8.210 15.991 8.929 1.00 85.81 88 THR A CA 1
ATOM 710 C C . THR A 1 88 ? -7.693 15.883 7.504 1.00 85.81 88 THR A C 1
ATOM 712 O O . THR A 1 88 ? -7.448 16.897 6.854 1.00 85.81 88 THR A O 1
ATOM 715 N N . GLY A 1 89 ? -7.560 14.666 6.981 1.00 79.00 89 GLY A N 1
ATOM 716 C CA . GLY A 1 89 ? -7.115 14.442 5.615 1.00 79.00 89 GLY A CA 1
ATOM 717 C C . GLY A 1 89 ? -7.230 12.990 5.180 1.00 79.00 89 GLY A C 1
ATOM 718 O O . GLY A 1 89 ? -7.581 12.098 5.956 1.00 79.00 89 GLY A O 1
ATOM 719 N N . ARG A 1 90 ? -6.915 12.749 3.907 1.00 76.56 90 ARG A N 1
ATOM 720 C CA . ARG A 1 90 ? -6.786 11.406 3.340 1.00 76.56 90 ARG A CA 1
ATOM 721 C C . ARG A 1 90 ? -5.426 11.278 2.667 1.00 76.56 90 ARG A C 1
ATOM 723 O O . ARG A 1 90 ? -5.105 12.056 1.776 1.00 76.56 90 ARG A O 1
ATOM 730 N N . ARG A 1 91 ? -4.661 10.279 3.089 1.00 74.44 91 ARG A N 1
ATOM 731 C CA . ARG A 1 91 ? -3.416 9.816 2.478 1.00 74.44 91 ARG A CA 1
ATOM 732 C C . ARG A 1 91 ? -3.551 8.316 2.283 1.00 74.44 91 ARG A C 1
ATOM 734 O O . ARG A 1 91 ? -2.924 7.542 2.994 1.00 74.44 91 ARG A O 1
ATOM 741 N N . LEU A 1 92 ? -4.441 7.921 1.376 1.00 66.00 92 LEU A N 1
ATOM 742 C CA . LEU A 1 92 ? -4.676 6.512 1.088 1.00 66.00 92 LEU A CA 1
ATOM 743 C C . LEU A 1 92 ? -3.334 5.865 0.711 1.00 66.00 92 LEU A C 1
ATOM 745 O O . LEU A 1 92 ? -2.711 6.252 -0.274 1.00 66.00 92 LEU A O 1
ATOM 749 N N . MET A 1 93 ? -2.892 4.898 1.511 1.00 59.88 93 MET A N 1
ATOM 750 C CA . MET A 1 93 ? -1.939 3.862 1.149 1.00 59.88 93 MET A CA 1
ATOM 751 C C . MET A 1 93 ? -2.591 3.013 0.064 1.00 59.88 93 MET A C 1
ATOM 753 O O . MET A 1 93 ? -2.994 1.876 0.282 1.00 59.88 93 MET A O 1
ATOM 757 N N . SER A 1 94 ? -2.720 3.589 -1.127 1.00 61.53 94 SER A N 1
ATOM 758 C CA . SER A 1 94 ? -3.009 2.810 -2.322 1.00 61.53 94 SER A CA 1
ATOM 759 C C . SER A 1 94 ? -1.782 2.012 -2.757 1.00 61.53 94 SER A C 1
ATOM 761 O O . SER A 1 94 ? -1.875 1.248 -3.703 1.00 61.53 94 SER A O 1
ATOM 763 N N . LYS A 1 95 ? -0.629 2.185 -2.083 1.00 75.94 95 LYS A N 1
ATOM 764 C CA . LYS A 1 95 ? 0.657 1.588 -2.441 1.00 75.94 95 LYS A CA 1
ATOM 765 C C . LYS A 1 95 ? 1.463 1.241 -1.195 1.00 75.94 95 LYS A C 1
ATOM 767 O O . LYS A 1 95 ? 1.974 2.121 -0.501 1.00 75.94 95 LYS A O 1
ATOM 772 N N . LEU A 1 96 ? 1.603 -0.044 -0.928 1.00 79.75 96 LEU A N 1
ATOM 773 C CA . LEU A 1 96 ? 2.505 -0.583 0.073 1.00 79.75 96 LEU A CA 1
ATOM 774 C C . LEU A 1 96 ? 3.907 -0.719 -0.521 1.00 79.75 96 LEU A C 1
ATOM 776 O O . LEU A 1 96 ? 4.046 -1.269 -1.604 1.00 79.75 96 LEU A O 1
ATOM 780 N N . LYS A 1 97 ? 4.957 -0.304 0.188 1.00 86.56 97 LYS A N 1
ATOM 781 C CA . LYS A 1 97 ? 6.339 -0.582 -0.230 1.00 86.56 97 LYS A CA 1
ATOM 782 C C . LYS A 1 97 ? 6.780 -1.963 0.262 1.00 86.56 97 LYS A C 1
ATOM 784 O O . LYS A 1 97 ? 6.836 -2.175 1.464 1.00 86.56 97 LYS A O 1
ATOM 789 N N . LEU A 1 98 ? 7.148 -2.853 -0.658 1.00 83.25 98 LEU A N 1
ATOM 790 C CA . LEU A 1 98 ? 7.520 -4.241 -0.354 1.00 83.25 98 LEU A CA 1
ATOM 791 C C . LEU A 1 98 ? 9.032 -4.474 -0.269 1.00 83.25 98 LEU A C 1
ATOM 793 O O . LEU A 1 98 ? 9.503 -5.229 0.572 1.00 83.25 98 LEU A O 1
ATOM 797 N N . ALA A 1 99 ? 9.804 -3.831 -1.142 1.00 88.50 99 ALA A N 1
ATOM 798 C CA . ALA A 1 99 ? 11.253 -3.987 -1.197 1.00 88.50 99 ALA A CA 1
ATOM 799 C C . ALA A 1 99 ? 11.895 -2.702 -1.715 1.00 88.50 99 ALA A C 1
ATOM 801 O O . ALA A 1 99 ? 11.293 -1.966 -2.501 1.00 88.50 99 ALA A O 1
ATOM 802 N N . MET A 1 100 ? 13.125 -2.416 -1.295 1.00 91.62 100 MET A N 1
ATOM 803 C CA . MET A 1 100 ? 13.878 -1.306 -1.866 1.00 91.62 100 MET A CA 1
ATOM 804 C C . MET A 1 100 ? 15.372 -1.564 -1.845 1.00 91.62 100 MET A C 1
ATOM 806 O O . MET A 1 100 ? 15.910 -2.071 -0.863 1.00 91.62 100 MET A O 1
ATOM 810 N N . LYS A 1 101 ? 16.038 -1.092 -2.891 1.00 90.38 101 LYS A N 1
ATOM 811 C CA . LYS A 1 101 ? 17.479 -0.915 -2.923 1.00 90.38 101 LYS A CA 1
ATOM 812 C C . LYS A 1 101 ? 17.744 0.535 -3.322 1.00 90.38 101 LYS A C 1
ATOM 814 O O . LYS A 1 101 ? 17.397 0.912 -4.444 1.00 90.38 101 LYS A O 1
ATOM 819 N N . PRO A 1 102 ? 18.264 1.375 -2.407 1.00 86.12 102 PRO A N 1
ATOM 820 C CA . PRO A 1 102 ? 18.515 2.781 -2.699 1.00 86.12 102 PRO A CA 1
ATOM 821 C C . PRO A 1 102 ? 19.309 2.940 -3.994 1.00 86.12 102 PRO A C 1
ATOM 823 O O . PRO A 1 102 ? 20.222 2.156 -4.242 1.00 86.12 102 PRO A O 1
ATOM 826 N N . TRP A 1 103 ? 18.949 3.943 -4.797 1.00 85.25 103 TRP A N 1
ATOM 827 C CA . TRP A 1 103 ? 19.576 4.251 -6.095 1.00 85.25 103 TRP A CA 1
ATOM 828 C C . TRP A 1 103 ? 19.364 3.214 -7.208 1.00 85.25 103 TRP A C 1
ATOM 830 O O . TRP A 1 103 ? 19.725 3.486 -8.344 1.00 85.25 103 TRP A O 1
ATOM 840 N N . ASP A 1 104 ? 18.723 2.080 -6.912 1.00 90.81 104 ASP A N 1
ATOM 841 C CA . ASP A 1 104 ? 18.399 1.043 -7.894 1.00 90.81 104 ASP A CA 1
ATOM 842 C C . ASP A 1 104 ? 16.881 0.948 -8.108 1.00 90.81 104 ASP A C 1
ATOM 844 O O . ASP A 1 104 ? 16.385 1.248 -9.195 1.00 90.81 104 ASP A O 1
ATOM 848 N N . PHE A 1 105 ? 16.120 0.541 -7.083 1.00 94.50 105 PHE A N 1
ATOM 849 C CA . PHE A 1 105 ? 14.677 0.334 -7.226 1.00 94.50 105 PHE A CA 1
ATOM 850 C C . PHE A 1 105 ? 13.871 0.460 -5.927 1.00 94.50 105 PHE A C 1
ATOM 852 O O . PHE A 1 105 ? 14.379 0.436 -4.803 1.00 94.50 105 PHE A O 1
ATOM 859 N N . THR A 1 106 ? 12.554 0.550 -6.083 1.00 93.88 106 THR A N 1
ATOM 860 C CA . THR A 1 106 ? 11.567 0.374 -5.015 1.00 93.88 106 THR A CA 1
ATOM 861 C C . THR A 1 106 ? 10.349 -0.370 -5.554 1.00 93.88 106 THR A C 1
ATOM 863 O O . THR A 1 106 ? 9.738 0.086 -6.514 1.00 93.88 106 THR A O 1
ATOM 866 N N . LEU A 1 107 ? 9.983 -1.489 -4.932 1.00 93.94 107 LEU A N 1
ATOM 867 C CA . LEU A 1 107 ? 8.784 -2.255 -5.260 1.00 93.94 107 LEU A CA 1
ATOM 868 C C . LEU A 1 107 ? 7.599 -1.765 -4.428 1.00 93.94 107 LEU A C 1
ATOM 870 O O . LEU A 1 107 ? 7.702 -1.648 -3.202 1.00 93.94 107 LEU A O 1
ATOM 874 N N . TYR A 1 108 ? 6.470 -1.556 -5.095 1.00 90.69 108 TYR A N 1
ATOM 875 C CA . TYR A 1 108 ? 5.185 -1.253 -4.486 1.00 90.69 108 TYR A CA 1
ATOM 876 C C . TYR A 1 108 ? 4.155 -2.340 -4.810 1.00 90.69 108 TYR A C 1
ATOM 878 O O . TYR A 1 108 ? 4.118 -2.812 -5.942 1.00 90.69 108 TYR A O 1
ATOM 886 N N . ARG A 1 109 ? 3.290 -2.692 -3.856 1.00 86.38 109 ARG A N 1
ATOM 887 C CA . ARG A 1 109 ? 2.011 -3.378 -4.094 1.00 86.38 109 ARG A CA 1
ATOM 888 C C . ARG A 1 109 ? 0.895 -2.348 -4.035 1.00 86.38 109 ARG A C 1
ATOM 890 O O . ARG A 1 109 ? 0.725 -1.683 -3.014 1.00 86.38 109 ARG A O 1
ATOM 897 N N . CYS A 1 110 ? 0.174 -2.196 -5.132 1.00 83.81 110 CYS A N 1
ATOM 898 C CA . CYS A 1 110 ? -0.951 -1.288 -5.263 1.00 83.81 110 CYS A CA 1
ATOM 899 C C . CYS A 1 110 ? -2.254 -1.927 -4.755 1.00 83.81 110 CYS A C 1
ATOM 901 O O . CYS A 1 110 ? -2.340 -3.145 -4.602 1.00 83.81 110 CYS A O 1
ATOM 903 N N . GLY A 1 111 ? -3.283 -1.113 -4.502 1.00 67.44 111 GLY A N 1
ATOM 904 C CA . GLY A 1 111 ? -4.550 -1.558 -3.904 1.00 67.44 111 GLY A CA 1
ATOM 905 C C . GLY A 1 111 ? -5.376 -2.535 -4.754 1.00 67.44 111 GLY A C 1
ATOM 906 O O . GLY A 1 111 ? -6.311 -3.140 -4.244 1.00 67.44 111 GLY A O 1
ATOM 907 N N . ASN A 1 112 ? -5.039 -2.702 -6.032 1.00 68.75 112 ASN A N 1
ATOM 908 C CA . ASN A 1 112 ? -5.626 -3.671 -6.963 1.00 68.75 112 ASN A CA 1
ATOM 909 C C . ASN A 1 112 ? -4.744 -4.926 -7.155 1.00 68.75 112 ASN A C 1
ATOM 911 O O . ASN A 1 112 ? -4.794 -5.544 -8.217 1.00 68.75 112 ASN A O 1
ATOM 915 N N . ASP A 1 113 ? -3.865 -5.227 -6.194 1.00 72.00 113 ASP A N 1
ATOM 916 C CA . ASP A 1 113 ? -2.845 -6.289 -6.244 1.00 72.00 113 ASP A CA 1
ATOM 917 C C . ASP A 1 113 ? -1.816 -6.171 -7.382 1.00 72.00 113 ASP A C 1
ATOM 919 O O . ASP A 1 113 ? -0.975 -7.051 -7.585 1.00 72.00 113 ASP A O 1
ATOM 923 N N . THR A 1 114 ? -1.804 -5.041 -8.094 1.00 84.44 114 THR A N 1
ATOM 924 C CA . THR A 1 114 ? -0.764 -4.755 -9.084 1.00 84.44 114 THR A CA 1
ATOM 925 C C . THR A 1 114 ? 0.538 -4.433 -8.374 1.00 84.44 114 THR A C 1
ATOM 927 O O . THR A 1 114 ? 0.573 -3.614 -7.461 1.00 84.44 114 THR A O 1
ATOM 930 N N . HIS A 1 115 ? 1.632 -5.039 -8.814 1.00 91.88 115 HIS A N 1
ATOM 931 C CA . HIS A 1 115 ? 2.954 -4.716 -8.305 1.00 91.88 115 HIS A CA 1
ATOM 932 C C . HIS A 1 115 ? 3.651 -3.766 -9.269 1.00 91.88 115 HIS A C 1
ATOM 934 O O . HIS A 1 115 ? 3.742 -4.048 -10.463 1.00 91.88 115 HIS A O 1
ATOM 940 N N . VAL A 1 116 ? 4.154 -2.647 -8.752 1.00 94.00 116 VAL A N 1
ATOM 941 C CA . VAL A 1 116 ? 4.868 -1.639 -9.536 1.00 94.00 116 VAL A CA 1
ATOM 942 C C . VAL A 1 116 ? 6.291 -1.498 -9.022 1.00 94.00 116 VAL A C 1
ATOM 944 O O . VAL A 1 116 ? 6.517 -1.157 -7.861 1.00 94.00 116 VAL A O 1
ATOM 947 N N . LEU A 1 117 ? 7.264 -1.720 -9.898 1.00 96.50 117 LEU A N 1
ATOM 948 C CA . LEU A 1 117 ? 8.671 -1.477 -9.634 1.00 96.50 117 LEU A CA 1
ATOM 949 C C . LEU A 1 117 ? 9.034 -0.078 -10.124 1.00 96.50 117 LEU A C 1
ATOM 951 O O . LEU A 1 117 ? 9.023 0.206 -11.320 1.00 96.50 117 LEU A O 1
ATOM 955 N N . LYS A 1 118 ? 9.379 0.803 -9.190 1.00 95.81 118 LYS A N 1
ATOM 956 C CA . LYS A 1 118 ? 10.049 2.060 -9.501 1.00 95.81 118 LYS A CA 1
ATOM 957 C C . LYS A 1 118 ? 11.532 1.780 -9.697 1.00 95.81 118 LYS A C 1
ATOM 959 O O . LYS A 1 118 ? 12.171 1.328 -8.751 1.00 95.81 118 LYS A O 1
ATOM 964 N N . VAL A 1 119 ? 12.075 2.071 -10.869 1.00 96.19 119 VAL A N 1
ATOM 965 C CA . VAL A 1 119 ? 13.490 1.874 -11.211 1.00 96.19 119 VAL A CA 1
ATOM 966 C C . VAL A 1 119 ? 14.149 3.236 -11.398 1.00 96.19 119 VAL A C 1
ATOM 968 O O . VAL A 1 119 ? 13.558 4.140 -11.993 1.00 96.19 119 VAL A O 1
ATOM 971 N N . ILE A 1 120 ? 15.352 3.395 -10.850 1.00 94.31 120 ILE A N 1
ATOM 972 C CA . ILE A 1 120 ? 16.156 4.607 -10.996 1.00 94.31 120 ILE A CA 1
ATOM 973 C C . ILE A 1 120 ? 17.159 4.399 -12.130 1.00 94.31 120 ILE A C 1
ATOM 975 O O . ILE A 1 120 ? 17.914 3.427 -12.149 1.00 94.31 120 ILE A O 1
ATOM 979 N N . PHE A 1 121 ? 17.155 5.326 -13.078 1.00 90.88 121 PHE A N 1
ATOM 980 C CA . PHE A 1 121 ? 18.103 5.408 -14.179 1.00 90.88 121 PHE A CA 1
ATOM 981 C C . PHE A 1 121 ? 19.014 6.605 -13.952 1.00 90.88 121 PHE A C 1
ATOM 983 O O . PHE A 1 121 ? 18.542 7.650 -13.521 1.00 90.88 121 PHE A O 1
ATOM 990 N N . SER A 1 122 ? 20.293 6.491 -14.296 1.00 86.94 122 SER A N 1
ATOM 991 C CA . SER A 1 122 ? 21.180 7.653 -14.369 1.00 86.94 122 SER A CA 1
ATOM 992 C C . SER A 1 122 ? 21.357 8.035 -15.835 1.00 86.94 122 SER A C 1
ATOM 994 O O . SER A 1 122 ? 22.069 7.357 -16.576 1.00 86.94 122 SER A O 1
ATOM 996 N N . GLU A 1 123 ? 20.697 9.109 -16.263 1.00 83.00 123 GLU A N 1
ATOM 997 C CA . GLU A 1 123 ? 20.659 9.537 -17.663 1.00 83.00 123 GLU A CA 1
ATOM 998 C C . GLU A 1 123 ? 21.426 10.854 -17.895 1.00 83.00 123 GLU A C 1
ATOM 1000 O O . GLU A 1 123 ? 21.551 11.716 -17.019 1.00 83.00 123 GLU A O 1
ATOM 1005 N N . GLY A 1 124 ? 21.933 11.022 -19.120 1.00 75.88 124 GLY A N 1
ATOM 1006 C CA . GLY A 1 124 ? 22.573 12.249 -19.595 1.00 75.88 124 GLY A CA 1
ATOM 1007 C C . GLY A 1 124 ? 24.005 12.490 -19.097 1.00 75.88 124 GLY A C 1
ATOM 1008 O O . GLY A 1 124 ? 24.531 11.813 -18.215 1.00 75.88 124 GLY A O 1
ATOM 1009 N N . ASN A 1 125 ? 24.646 13.516 -19.664 1.00 73.88 125 ASN A N 1
ATOM 1010 C CA . ASN A 1 125 ? 26.045 13.870 -19.371 1.00 73.88 125 ASN A CA 1
ATOM 1011 C C . ASN A 1 125 ? 26.281 14.272 -17.906 1.00 73.88 125 ASN A C 1
ATOM 1013 O O . ASN A 1 125 ? 27.404 14.190 -17.414 1.00 73.88 125 ASN A O 1
ATOM 1017 N N . TYR A 1 126 ? 25.218 14.689 -17.215 1.00 74.62 126 TYR A N 1
ATOM 1018 C CA . TYR A 1 126 ? 25.249 15.094 -15.812 1.00 74.62 126 TYR A CA 1
ATOM 1019 C C . TYR A 1 126 ? 24.790 13.991 -14.850 1.00 74.62 126 TYR A C 1
ATOM 1021 O O . TYR A 1 126 ? 24.686 14.266 -13.659 1.00 74.62 126 TYR A O 1
ATOM 1029 N N . LYS A 1 127 ? 24.543 12.765 -15.346 1.00 79.38 127 LYS A N 1
ATOM 1030 C CA . LYS A 1 127 ? 24.087 11.607 -14.556 1.00 79.38 127 LYS A CA 1
ATOM 1031 C C . LYS A 1 127 ? 22.918 11.964 -13.638 1.00 79.38 127 LYS A C 1
ATOM 1033 O O . LYS A 1 127 ? 22.997 11.813 -12.423 1.00 79.38 127 LYS A O 1
ATOM 1038 N N . VAL A 1 128 ? 21.861 12.503 -14.231 1.00 82.44 128 VAL A N 1
ATOM 1039 C CA . VAL A 1 128 ? 20.652 12.856 -13.490 1.00 82.44 128 VAL A CA 1
ATOM 1040 C C . VAL A 1 128 ? 19.889 11.575 -13.184 1.00 82.44 128 VAL A C 1
ATOM 1042 O O . VAL A 1 128 ? 19.688 10.755 -14.079 1.00 82.44 128 VAL A O 1
ATOM 1045 N N . ASP A 1 129 ? 19.454 11.426 -11.937 1.00 86.56 129 ASP A N 1
ATOM 1046 C CA . ASP A 1 129 ? 18.611 10.306 -11.535 1.00 86.56 129 ASP A CA 1
ATOM 1047 C C . ASP A 1 129 ? 17.172 10.526 -12.019 1.00 86.56 129 ASP A C 1
ATOM 1049 O O . ASP A 1 129 ? 16.494 11.478 -11.622 1.00 86.56 129 ASP A O 1
ATOM 1053 N N . VAL A 1 130 ? 16.706 9.632 -12.886 1.00 89.38 130 VAL A N 1
ATOM 1054 C CA . VAL A 1 130 ? 15.364 9.613 -13.467 1.00 89.38 130 VAL A CA 1
ATOM 1055 C C . VAL A 1 130 ? 14.615 8.408 -12.914 1.00 89.38 130 VAL A C 1
ATOM 1057 O O . VAL A 1 130 ? 15.075 7.272 -13.014 1.00 89.38 130 VAL A O 1
ATOM 1060 N N . GLU A 1 131 ? 13.446 8.649 -12.322 1.00 92.75 131 GLU A N 1
ATOM 1061 C CA . GLU A 1 131 ? 12.562 7.582 -11.854 1.00 92.75 131 GLU A CA 1
ATOM 1062 C C . GLU A 1 131 ? 11.550 7.186 -12.933 1.00 92.75 131 GLU A C 1
ATOM 1064 O O . GLU A 1 131 ? 10.842 8.034 -13.477 1.00 92.75 131 GLU A O 1
ATOM 1069 N N . ARG A 1 132 ? 11.461 5.884 -13.210 1.00 95.25 132 ARG A N 1
ATOM 1070 C CA . ARG A 1 132 ? 10.471 5.283 -14.114 1.00 95.25 132 ARG A CA 1
ATOM 1071 C C . ARG A 1 132 ? 9.730 4.157 -13.396 1.00 95.25 132 ARG A C 1
ATOM 1073 O O . ARG A 1 132 ? 10.268 3.567 -12.457 1.00 95.25 132 ARG A O 1
ATOM 1080 N N . PHE A 1 133 ? 8.495 3.877 -13.797 1.00 95.38 133 PHE A N 1
ATOM 1081 C CA . PHE A 1 133 ? 7.589 2.971 -13.084 1.00 95.38 133 PHE A CA 1
ATOM 1082 C C . PHE A 1 133 ? 7.128 1.855 -14.015 1.00 95.38 133 PHE A C 1
ATOM 1084 O O . PHE A 1 133 ? 6.665 2.138 -15.112 1.00 95.38 133 PHE A O 1
ATOM 1091 N N . PHE A 1 134 ? 7.221 0.603 -13.568 1.00 96.44 134 PHE A N 1
ATOM 1092 C CA . PHE A 1 134 ? 6.893 -0.566 -14.385 1.00 96.44 134 PHE A CA 1
ATOM 1093 C C . PHE A 1 134 ? 5.967 -1.510 -13.633 1.00 96.44 134 PHE A C 1
ATOM 1095 O O . PHE A 1 134 ? 6.243 -1.855 -12.484 1.00 96.44 134 PHE A O 1
ATOM 1102 N N . ILE A 1 135 ? 4.897 -1.971 -14.274 1.00 94.19 135 ILE A N 1
ATOM 1103 C CA . ILE A 1 135 ? 4.068 -3.059 -13.753 1.00 94.19 135 ILE A CA 1
ATOM 1104 C C . ILE A 1 135 ? 4.862 -4.364 -13.863 1.00 94.19 135 ILE A C 1
ATOM 1106 O O . ILE A 1 135 ? 5.281 -4.761 -14.948 1.00 94.19 135 ILE A O 1
ATOM 1110 N N . VAL A 1 136 ? 5.079 -5.035 -12.732 1.00 95.31 136 VAL A N 1
ATOM 1111 C CA . VAL A 1 136 ? 5.908 -6.248 -12.640 1.00 95.31 136 VAL A CA 1
ATOM 1112 C C . VAL A 1 136 ? 5.207 -7.424 -11.960 1.00 95.31 136 VAL A C 1
ATOM 1114 O O . VAL A 1 136 ? 5.869 -8.385 -11.584 1.00 95.31 136 VAL A O 1
ATOM 1117 N N . THR A 1 137 ? 3.884 -7.358 -11.796 1.00 90.81 137 THR A N 1
ATOM 1118 C CA . THR A 1 137 ? 3.060 -8.355 -11.090 1.00 90.81 137 THR A CA 1
ATOM 1119 C C . THR A 1 137 ? 3.427 -9.799 -11.443 1.00 90.81 137 THR A C 1
ATOM 1121 O O . THR A 1 137 ? 3.760 -10.576 -10.550 1.00 90.81 137 THR A O 1
ATOM 1124 N N . ASP A 1 138 ? 3.490 -10.131 -12.733 1.00 88.69 138 ASP A N 1
ATOM 1125 C CA . ASP A 1 138 ? 3.780 -11.494 -13.202 1.00 88.69 138 ASP A CA 1
ATOM 1126 C C . ASP A 1 138 ? 5.197 -11.978 -12.858 1.00 88.69 138 ASP A C 1
ATOM 1128 O O . ASP A 1 138 ? 5.432 -13.176 -12.713 1.00 88.69 138 ASP A O 1
ATOM 1132 N N . TYR A 1 139 ? 6.150 -11.058 -12.684 1.00 89.12 139 TYR A N 1
ATOM 1133 C CA . TYR A 1 139 ? 7.531 -11.394 -12.338 1.00 89.12 139 TYR A CA 1
ATOM 1134 C C . TYR A 1 139 ? 7.716 -11.671 -10.845 1.00 89.12 139 TYR A C 1
ATOM 1136 O O . TYR A 1 139 ? 8.686 -12.331 -10.476 1.00 89.12 139 TYR A O 1
ATOM 1144 N N . VAL A 1 140 ? 6.832 -11.145 -9.991 1.00 89.62 140 VAL A N 1
ATOM 1145 C CA . VAL A 1 140 ? 7.003 -11.169 -8.528 1.00 89.62 140 VAL A CA 1
ATOM 1146 C C . VAL A 1 140 ? 5.988 -12.045 -7.796 1.00 89.62 140 VAL A C 1
ATOM 1148 O O . VAL A 1 140 ? 6.285 -12.484 -6.691 1.00 89.62 140 VAL A O 1
ATOM 1151 N N . LEU A 1 141 ? 4.839 -12.355 -8.411 1.00 82.06 141 LEU A N 1
ATOM 1152 C CA . LEU A 1 141 ? 3.743 -13.137 -7.813 1.00 82.06 141 LEU A CA 1
ATOM 1153 C C . LEU A 1 141 ? 4.175 -14.491 -7.226 1.00 82.06 141 LEU A C 1
ATOM 1155 O O . LEU A 1 141 ? 3.621 -14.917 -6.221 1.00 82.06 141 LEU A O 1
ATOM 1159 N N . ASN A 1 142 ? 5.161 -15.152 -7.839 1.00 79.50 142 ASN A N 1
ATOM 1160 C CA . ASN A 1 142 ? 5.646 -16.476 -7.427 1.00 79.50 142 ASN A CA 1
ATOM 1161 C C . ASN A 1 142 ? 7.151 -16.480 -7.115 1.00 79.50 142 ASN A C 1
ATOM 1163 O O . ASN A 1 142 ? 7.824 -17.499 -7.274 1.00 79.50 142 ASN A O 1
ATOM 1167 N N . ALA A 1 143 ? 7.715 -15.330 -6.746 1.00 85.19 143 ALA A N 1
ATOM 1168 C CA . ALA A 1 143 ? 9.132 -15.243 -6.427 1.00 85.19 143 ALA A CA 1
ATOM 1169 C C . ALA A 1 143 ? 9.431 -15.939 -5.088 1.00 85.19 143 ALA A C 1
ATOM 1171 O O . ALA A 1 143 ? 8.942 -15.505 -4.049 1.00 85.19 143 ALA A O 1
ATOM 1172 N N . GLU A 1 144 ? 10.279 -16.974 -5.099 1.00 85.06 144 GLU A N 1
ATOM 1173 C CA . GLU A 1 144 ? 10.797 -17.592 -3.862 1.00 85.06 144 GLU A CA 1
ATOM 1174 C C . GLU A 1 144 ? 11.619 -16.591 -3.032 1.00 85.06 144 GLU A C 1
ATOM 1176 O O . GLU A 1 144 ? 11.517 -16.553 -1.808 1.00 85.06 144 GLU A O 1
ATOM 1181 N N . ASP A 1 145 ? 12.400 -15.745 -3.713 1.00 90.69 145 ASP A N 1
ATOM 1182 C CA . ASP A 1 145 ? 13.099 -14.598 -3.135 1.00 90.69 145 ASP A CA 1
ATOM 1183 C C . ASP A 1 145 ? 12.685 -13.322 -3.876 1.00 90.69 145 ASP A C 1
ATOM 1185 O O . ASP A 1 145 ? 13.117 -13.038 -5.004 1.00 90.69 145 ASP A O 1
ATOM 1189 N N . LEU A 1 146 ? 11.821 -12.548 -3.219 1.00 88.12 146 LEU A N 1
ATOM 1190 C CA . LEU A 1 146 ? 11.277 -11.306 -3.749 1.00 88.12 146 LEU A CA 1
ATOM 1191 C C . LEU A 1 146 ? 12.369 -10.263 -4.009 1.00 88.12 146 LEU A C 1
ATOM 1193 O O . LEU A 1 146 ? 12.329 -9.580 -5.034 1.00 88.12 146 LEU A O 1
ATOM 1197 N N . PHE A 1 147 ? 13.350 -10.131 -3.112 1.00 90.06 147 PHE A N 1
ATOM 1198 C CA . PHE A 1 147 ? 14.370 -9.089 -3.217 1.00 90.06 147 PHE A CA 1
ATOM 1199 C C . PHE A 1 147 ? 15.321 -9.373 -4.379 1.00 90.06 147 PHE A C 1
ATOM 1201 O O . PHE A 1 147 ? 15.491 -8.515 -5.249 1.00 90.06 147 PHE A O 1
ATOM 1208 N N . SER A 1 148 ? 15.862 -10.593 -4.450 1.00 92.38 148 SER A N 1
ATOM 1209 C CA . SER A 1 148 ? 16.748 -11.013 -5.546 1.00 92.38 148 SER A CA 1
ATOM 1210 C C . SER A 1 148 ? 16.044 -10.951 -6.904 1.00 92.38 148 SER A C 1
ATOM 1212 O O . SER A 1 148 ? 16.638 -10.570 -7.918 1.00 92.38 148 SER A O 1
ATOM 1214 N N . THR A 1 149 ? 14.746 -11.269 -6.941 1.00 94.88 149 THR A N 1
ATOM 1215 C CA . THR A 1 149 ? 13.936 -11.131 -8.156 1.00 94.88 149 THR A CA 1
ATOM 1216 C C . THR A 1 149 ? 13.806 -9.669 -8.575 1.00 94.88 149 THR A C 1
ATOM 1218 O O . THR A 1 149 ? 14.014 -9.359 -9.748 1.00 94.88 149 THR A O 1
ATOM 1221 N N . CYS A 1 150 ? 13.536 -8.756 -7.636 1.00 94.88 150 CYS A N 1
ATOM 1222 C CA . CYS A 1 150 ? 13.482 -7.322 -7.924 1.00 94.88 150 CYS A CA 1
ATOM 1223 C C . CYS A 1 150 ? 14.828 -6.772 -8.405 1.00 94.88 150 CYS A C 1
ATOM 1225 O O . CYS A 1 150 ? 14.853 -5.985 -9.350 1.00 94.88 150 CYS A O 1
ATOM 1227 N N . GLU A 1 151 ? 15.946 -7.208 -7.815 1.00 95.62 151 GLU A N 1
ATOM 1228 C CA . GLU A 1 151 ? 17.286 -6.845 -8.289 1.00 95.62 151 GLU A CA 1
ATOM 1229 C C . GLU A 1 151 ? 17.479 -7.249 -9.749 1.00 95.62 151 GLU A C 1
ATOM 1231 O O . GLU A 1 151 ? 17.806 -6.397 -10.579 1.00 95.62 151 GLU A O 1
ATOM 1236 N N . ARG A 1 152 ? 17.191 -8.512 -10.085 1.00 95.31 152 ARG A N 1
ATOM 1237 C CA . ARG A 1 152 ? 17.299 -9.030 -11.454 1.00 95.31 152 ARG A CA 1
ATOM 1238 C C . ARG A 1 152 ? 16.398 -8.276 -12.432 1.00 95.31 152 ARG A C 1
ATOM 1240 O O . ARG A 1 152 ? 16.865 -7.866 -13.490 1.00 95.31 152 ARG A O 1
ATOM 1247 N N . VAL A 1 153 ? 15.127 -8.066 -12.086 1.00 95.25 153 VAL A N 1
ATOM 1248 C CA . VAL A 1 153 ? 14.169 -7.348 -12.944 1.00 95.25 153 VAL A CA 1
ATOM 1249 C C . VAL A 1 153 ? 14.609 -5.894 -13.143 1.00 95.25 153 VAL A C 1
ATOM 1251 O O . VAL A 1 153 ? 14.648 -5.425 -14.276 1.00 95.25 153 VAL A O 1
ATOM 1254 N N . SER A 1 154 ? 15.033 -5.200 -12.080 1.00 95.81 154 SER A N 1
ATOM 1255 C CA . SER A 1 154 ? 15.536 -3.821 -12.176 1.00 95.81 154 SER A CA 1
ATOM 1256 C C . SER A 1 154 ? 16.798 -3.705 -13.038 1.00 95.81 154 SER A C 1
ATOM 1258 O O . SER A 1 154 ? 16.979 -2.712 -13.741 1.00 95.81 154 SER A O 1
ATOM 1260 N N . ALA A 1 155 ? 17.689 -4.699 -12.989 1.00 94.56 155 ALA A N 1
ATOM 1261 C CA . ALA A 1 155 ? 18.893 -4.735 -13.809 1.00 94.56 155 ALA A CA 1
ATOM 1262 C C . ALA A 1 155 ? 18.541 -4.960 -15.285 1.00 94.56 155 ALA A C 1
ATOM 1264 O O . ALA A 1 155 ? 19.028 -4.227 -16.141 1.00 94.56 155 ALA A O 1
ATOM 1265 N N . ASN A 1 156 ? 17.638 -5.901 -15.575 1.00 94.88 156 ASN A N 1
ATOM 1266 C CA . ASN A 1 156 ? 17.174 -6.173 -16.935 1.00 94.88 156 ASN A CA 1
ATOM 1267 C C . ASN A 1 156 ? 16.483 -4.953 -17.559 1.00 94.88 156 ASN A C 1
ATOM 1269 O O . ASN A 1 156 ? 16.792 -4.600 -18.692 1.00 94.88 156 ASN A O 1
ATOM 1273 N N . ILE A 1 157 ? 15.621 -4.267 -16.801 1.00 95.06 157 ILE A N 1
ATOM 1274 C CA . ILE A 1 157 ? 14.968 -3.021 -17.231 1.00 95.06 157 ILE A CA 1
ATOM 1275 C C . ILE A 1 157 ? 16.004 -1.938 -17.570 1.00 95.06 157 ILE A C 1
ATOM 1277 O O . ILE A 1 157 ? 15.860 -1.237 -18.566 1.00 95.06 157 ILE A O 1
ATOM 1281 N N . ARG A 1 158 ? 17.076 -1.804 -16.778 1.00 92.06 158 ARG A N 1
ATOM 1282 C CA . ARG A 1 158 ? 18.141 -0.821 -17.046 1.00 92.06 158 ARG A CA 1
ATOM 1283 C C . ARG A 1 158 ? 18.985 -1.160 -18.276 1.00 92.06 158 ARG A C 1
ATOM 1285 O O . ARG A 1 158 ? 19.477 -0.243 -18.925 1.00 92.06 158 ARG A O 1
ATOM 1292 N N . ILE A 1 159 ? 19.172 -2.446 -18.576 1.00 91.94 159 ILE A N 1
ATOM 1293 C CA . ILE A 1 159 ? 19.950 -2.909 -19.737 1.00 91.94 159 ILE A CA 1
ATOM 1294 C C . ILE A 1 159 ? 19.128 -2.795 -21.027 1.00 91.94 159 ILE A C 1
ATOM 1296 O O . ILE A 1 159 ? 19.641 -2.295 -22.026 1.00 91.94 159 ILE A O 1
ATOM 1300 N N . SER A 1 160 ? 17.863 -3.219 -20.991 1.00 91.12 160 SER A N 1
ATOM 1301 C CA . SER A 1 160 ? 16.988 -3.329 -22.163 1.00 91.12 160 SER A CA 1
ATOM 1302 C C . SER A 1 160 ? 15.609 -2.729 -21.887 1.00 91.12 160 SER A C 1
ATOM 1304 O O . SER A 1 160 ? 14.600 -3.427 -21.903 1.00 91.12 160 SER A O 1
ATOM 1306 N N . CYS A 1 161 ? 15.544 -1.425 -21.615 1.00 88.31 161 CYS A N 1
ATOM 1307 C CA . CYS A 1 161 ? 14.291 -0.760 -21.227 1.00 88.31 161 CYS A CA 1
ATOM 1308 C C . CYS A 1 161 ? 13.178 -0.892 -22.282 1.00 88.31 161 CYS A C 1
ATOM 1310 O O . CYS A 1 161 ? 12.002 -0.964 -21.932 1.00 88.31 161 CYS A O 1
ATOM 1312 N N . GLU A 1 162 ? 13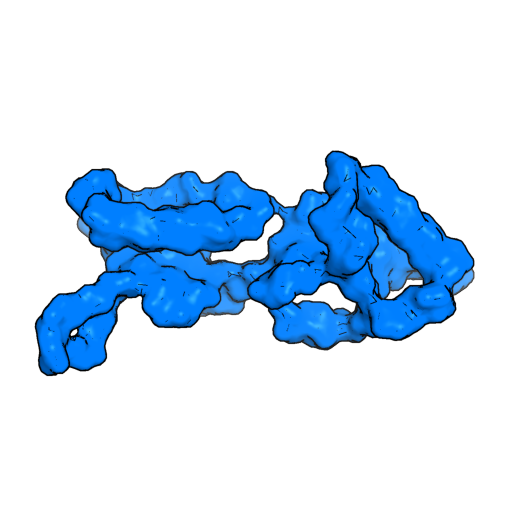.542 -0.949 -23.564 1.00 89.50 162 GLU A N 1
ATOM 1313 C CA . GLU A 1 162 ? 12.598 -1.063 -24.684 1.00 89.50 162 GLU A CA 1
ATOM 1314 C C . GLU A 1 162 ? 11.752 -2.345 -24.613 1.00 89.50 162 GLU A C 1
ATOM 1316 O O . GLU A 1 162 ? 10.564 -2.312 -24.935 1.00 89.50 162 GLU A O 1
ATOM 1321 N N . ASP A 1 163 ? 12.314 -3.439 -24.086 1.00 91.06 163 ASP A N 1
ATOM 1322 C CA . ASP A 1 163 ? 11.607 -4.717 -23.907 1.00 91.06 163 ASP A CA 1
ATOM 1323 C C . ASP A 1 163 ? 10.474 -4.618 -22.867 1.00 91.06 163 ASP A C 1
ATOM 1325 O O . ASP A 1 163 ? 9.557 -5.440 -22.845 1.00 91.06 163 ASP A O 1
ATOM 1329 N N . PHE A 1 164 ? 10.511 -3.586 -22.017 1.00 92.06 164 PHE A N 1
ATOM 1330 C CA . PHE A 1 164 ? 9.547 -3.326 -20.948 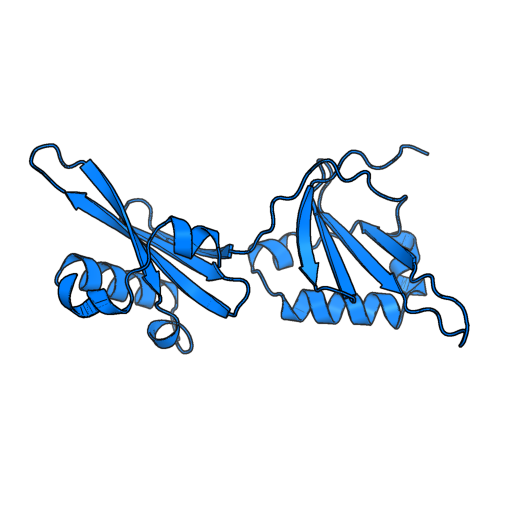1.00 92.06 164 PHE A CA 1
ATOM 1331 C C . PHE A 1 164 ? 8.623 -2.138 -21.251 1.00 92.06 164 PHE A C 1
ATOM 1333 O O . PHE A 1 164 ? 7.844 -1.733 -20.390 1.00 92.06 164 PHE A O 1
ATOM 1340 N N . ALA A 1 165 ? 8.643 -1.590 -22.470 1.00 87.94 165 ALA A N 1
ATOM 1341 C CA . ALA A 1 165 ? 7.840 -0.416 -22.826 1.00 87.94 165 ALA A CA 1
ATOM 1342 C C . ALA A 1 165 ? 6.328 -0.624 -22.610 1.00 87.94 165 ALA A C 1
ATOM 1344 O O . ALA A 1 165 ? 5.620 0.301 -22.226 1.00 87.94 165 ALA A O 1
ATOM 1345 N N . ASN A 1 166 ? 5.832 -1.851 -22.804 1.00 90.38 166 ASN A N 1
ATOM 1346 C CA . ASN A 1 166 ? 4.417 -2.186 -22.601 1.00 90.38 166 ASN A CA 1
ATOM 1347 C C . ASN A 1 166 ? 4.008 -2.278 -21.123 1.00 90.38 166 ASN A C 1
ATOM 1349 O O . ASN A 1 166 ? 2.814 -2.278 -20.827 1.00 90.38 166 ASN A O 1
ATOM 1353 N N . SER A 1 167 ? 4.970 -2.404 -20.205 1.00 92.88 167 SER A N 1
ATOM 1354 C CA . SER A 1 167 ? 4.714 -2.422 -18.764 1.00 92.88 167 SER A CA 1
ATOM 1355 C C . SER A 1 167 ? 5.081 -1.109 -18.073 1.00 92.88 167 SER A C 1
ATOM 1357 O O . SER A 1 167 ? 4.734 -0.937 -16.903 1.00 92.88 167 SER A O 1
ATOM 1359 N N . GLU A 1 168 ? 5.749 -0.182 -18.766 1.00 95.81 168 GLU A N 1
ATOM 1360 C CA . GLU A 1 168 ? 6.036 1.158 -18.258 1.00 95.81 168 GLU A CA 1
ATOM 1361 C C . GLU A 1 168 ? 4.738 1.965 -18.115 1.00 95.81 168 GLU A C 1
ATOM 1363 O O . GLU A 1 168 ? 3.905 2.024 -19.019 1.00 95.81 168 GLU A O 1
ATOM 1368 N N . ILE A 1 169 ? 4.570 2.610 -16.965 1.00 92.31 169 ILE A N 1
ATOM 1369 C CA . ILE A 1 169 ? 3.442 3.494 -16.672 1.00 92.31 169 ILE A CA 1
ATOM 1370 C C . ILE A 1 169 ? 3.945 4.875 -16.276 1.00 92.31 169 ILE A C 1
ATOM 1372 O O . ILE A 1 169 ? 5.027 5.039 -15.706 1.00 92.31 169 ILE A O 1
ATOM 1376 N N . SER A 1 170 ? 3.135 5.900 -16.542 1.00 90.69 170 SER A N 1
ATOM 1377 C CA . SER A 1 170 ? 3.475 7.250 -16.105 1.00 90.69 170 SER A CA 1
ATOM 1378 C C . SER A 1 170 ? 3.379 7.370 -14.581 1.00 90.69 170 SER A C 1
ATOM 1380 O O . SER A 1 170 ? 2.616 6.657 -13.927 1.00 90.69 170 SER A O 1
ATOM 1382 N N . LYS A 1 171 ? 4.091 8.341 -13.996 1.00 86.25 171 LYS A N 1
ATOM 1383 C CA . LYS A 1 171 ? 3.945 8.675 -12.569 1.00 86.25 171 LYS A CA 1
ATOM 1384 C C . LYS A 1 171 ? 2.496 9.000 -12.196 1.00 86.25 171 LYS A C 1
ATOM 1386 O O . LYS A 1 171 ? 2.047 8.635 -11.119 1.00 86.25 171 LYS A O 1
ATOM 1391 N N . ARG A 1 172 ? 1.756 9.647 -13.103 1.00 81.75 172 ARG A N 1
ATOM 1392 C CA . ARG A 1 172 ? 0.338 9.960 -12.902 1.00 81.75 172 ARG A CA 1
ATOM 1393 C C . ARG A 1 172 ? -0.509 8.692 -12.824 1.00 81.75 172 ARG A C 1
ATOM 1395 O O . ARG A 1 172 ? -1.350 8.602 -11.940 1.00 81.75 172 ARG A O 1
ATOM 1402 N N . ASP A 1 173 ? -0.295 7.742 -13.730 1.00 81.25 173 ASP A N 1
ATOM 1403 C CA . ASP A 1 173 ? -1.039 6.478 -13.735 1.00 81.25 173 ASP A CA 1
ATOM 1404 C C . ASP A 1 173 ? -0.674 5.639 -12.516 1.00 81.25 173 ASP A C 1
ATOM 1406 O O . ASP A 1 173 ? -1.564 5.123 -11.851 1.00 81.25 173 ASP A O 1
ATOM 1410 N N . PHE A 1 174 ? 0.613 5.605 -12.153 1.00 83.50 174 PHE A N 1
ATOM 1411 C CA . PHE A 1 174 ? 1.059 5.045 -10.886 1.00 83.50 174 PHE A CA 1
ATOM 1412 C C . PHE A 1 174 ? 0.303 5.677 -9.722 1.00 83.50 174 PHE A C 1
ATOM 1414 O O . PHE A 1 174 ? -0.319 4.952 -8.962 1.00 83.50 174 PHE A O 1
ATOM 1421 N N . ASP A 1 175 ? 0.284 7.005 -9.590 1.00 79.31 175 ASP A N 1
ATOM 1422 C CA . ASP A 1 175 ? -0.389 7.715 -8.495 1.00 79.31 175 ASP A CA 1
ATOM 1423 C C . ASP A 1 175 ? -1.896 7.404 -8.397 1.00 79.31 175 ASP A C 1
ATOM 1425 O O . ASP A 1 175 ? -2.437 7.438 -7.292 1.00 79.31 175 ASP A O 1
ATOM 1429 N N . LEU A 1 176 ? -2.542 7.030 -9.508 1.00 74.12 176 LEU A N 1
ATOM 1430 C CA . LEU A 1 176 ? -3.957 6.644 -9.581 1.00 74.12 176 LEU A CA 1
ATOM 1431 C C . LEU A 1 176 ? -4.247 5.167 -9.241 1.00 74.12 176 LEU A C 1
ATOM 1433 O O . LEU A 1 176 ? -5.414 4.848 -9.008 1.00 74.12 176 LEU A O 1
ATOM 1437 N N . LEU A 1 177 ? -3.228 4.295 -9.197 1.00 69.56 177 LEU A N 1
ATOM 1438 C CA . LEU A 1 177 ? -3.315 2.920 -8.670 1.00 69.56 177 LEU A CA 1
ATOM 1439 C C . LEU A 1 177 ? -3.404 2.903 -7.137 1.00 69.56 177 LEU A C 1
ATOM 1441 O O . LEU A 1 177 ? -4.155 2.059 -6.606 1.00 69.56 177 LEU A O 1
#

Sequence (177 aa):
MQGMGDGVVIHVRKGDYAILETKEGYIISVLFTNAYRNSHFDVSRYFKLDISGLIQSGDFEALDELSQDIRRDYASFQRYETEKVNVTGRRLMSKLKLAMKPWDFTLYRCGNDTHVLKVIFSEGNYKVDVERFFIVTDYVLNAEDLFSTCERVSANIRISCEDFANSEISKRDFDLL

Radius of gyration: 20.15 Å; chains: 1; bounding box: 62×34×53 Å

pLDDT: mean 84.23, std 12.06, range [39.22, 96.5]

Secondary structure (DSSP, 8-state):
------EEEEEEETTTEEEEEETTEEEEEEEE--SSTT----EEEEEE---HHHHHHT-HHHHHHHHHHHHHTHHHHGGGEEPPPPEEEE----EEEEEEETTTEEEEEETTS-EEEEEEEEETTTTEEEEEEEE-HHHHTT-SSHHHHHHHHHHHHHH-GGGGTTTEE-HHHHHH-

Foldseek 3Di:
DPAQEEWAWAADDPPAWTWTQGPVGIKIWGWDDDPDPPDPDTDTWIFHDHCVVCQQQVVVVVVSVVSVCCRVCVVVRVVRTHPDHHYPYYDYCQWHWHDDDPQAWTWIQGVVRWIKIWGWFQDDPVRDTDTWIFGCNVQQVPDPDNHVSSNVVSVCCRVCVVVRPVGTDDPVVVVVD